Protein AF-A0A7S1W202-F1 (afdb_monomer_lite)

Foldseek 3Di:
DDDDDDDDDDDPDPDQDPPRPDPPDDDAQDDDPVLQVVLVVCCVVDDPDDQDPQDPDPVCPSVHHDCVNCVVDNPSVDPPDDRDDDADPDDFAFPDKAADPVRQWIWTAGPVRDIDIGGD

pLDDT: mean 80.06, std 17.48, range [34.72, 97.12]

Sequence (120 aa):
WGMSHELVLYGKGKGKAIDDPQQKKFARRTIDYGSNVVRWMQDCLGRRVPPQRLQPHYSYTKELMPPFATPQSPYDSICCRFVNASTNKNRAPVNVVHWFPNGRRLISGTQTGEITIWNA

Organism: Alexandrium catenella (NCBI:txid2925)

Structure (mmCIF, N/CA/C/O backbone):
data_AF-A0A7S1W202-F1
#
_entry.id   AF-A0A7S1W202-F1
#
loop_
_atom_site.group_PDB
_atom_site.id
_atom_site.type_symbol
_atom_site.label_atom_id
_atom_site.label_alt_id
_atom_site.label_comp_id
_atom_site.label_asym_id
_atom_site.label_entity_id
_atom_site.label_seq_id
_atom_site.pdbx_PDB_ins_code
_atom_site.Cartn_x
_atom_site.Cartn_y
_atom_site.Cartn_z
_atom_site.occupancy
_atom_site.B_iso_or_equiv
_atom_site.auth_seq_id
_atom_site.auth_comp_id
_atom_site.auth_asym_id
_atom_site.auth_atom_id
_atom_site.pdbx_PDB_model_num
ATOM 1 N N . TRP A 1 1 ? -45.961 54.727 -16.459 1.00 40.12 1 TRP A N 1
ATOM 2 C CA . TRP A 1 1 ? -45.854 53.692 -17.502 1.00 40.12 1 TRP A CA 1
ATOM 3 C C . TRP A 1 1 ? -44.419 53.209 -17.543 1.00 40.12 1 TRP A C 1
ATOM 5 O O . TRP A 1 1 ? -43.544 53.984 -17.891 1.00 40.12 1 TRP A O 1
ATOM 15 N N . GLY A 1 2 ? -44.182 51.982 -17.090 1.00 41.38 2 GLY A N 1
ATOM 16 C CA . GLY A 1 2 ? -42.852 51.381 -16.997 1.00 41.38 2 GLY A CA 1
ATOM 17 C C . GLY A 1 2 ? -42.929 50.104 -16.170 1.00 41.38 2 GLY A C 1
ATOM 18 O O . GLY A 1 2 ? -42.512 50.092 -15.020 1.00 41.38 2 GLY A O 1
ATOM 19 N N . MET A 1 3 ? -43.580 49.076 -16.722 1.00 34.72 3 MET A N 1
ATOM 20 C CA . MET A 1 3 ? -43.654 47.744 -16.121 1.00 34.72 3 MET A CA 1
ATOM 21 C C . MET A 1 3 ? -42.250 47.130 -16.105 1.00 34.72 3 MET A C 1
ATOM 23 O O . MET A 1 3 ? -41.681 46.852 -17.158 1.00 34.72 3 MET A O 1
ATOM 27 N N . SER A 1 4 ? -41.688 46.919 -14.917 1.00 39.44 4 SER A N 1
ATOM 28 C CA . SER A 1 4 ? -40.535 46.042 -14.732 1.00 39.44 4 SER A CA 1
ATOM 29 C C . SER A 1 4 ? -41.012 44.595 -14.852 1.00 39.44 4 SER A C 1
ATOM 31 O O . SER A 1 4 ? -41.768 44.118 -14.008 1.00 39.44 4 SER A O 1
ATOM 33 N N . HIS A 1 5 ? -40.600 43.905 -15.913 1.00 37.41 5 HIS A N 1
ATOM 34 C CA . HIS A 1 5 ? -40.834 42.473 -16.054 1.00 37.41 5 HIS A CA 1
ATOM 35 C C . HIS A 1 5 ? -39.871 41.709 -15.137 1.00 37.41 5 HIS A C 1
ATOM 37 O O . HIS A 1 5 ? -38.673 41.641 -15.403 1.00 37.41 5 HIS A O 1
ATOM 43 N N . GLU A 1 6 ? -40.397 41.132 -14.058 1.00 37.84 6 GLU A N 1
ATOM 44 C CA . GLU A 1 6 ? -39.701 40.131 -13.253 1.00 37.84 6 GLU A CA 1
ATOM 45 C C . GLU A 1 6 ? -39.931 38.748 -13.883 1.00 37.84 6 GLU A C 1
ATOM 47 O O . GLU A 1 6 ? -41.060 38.264 -13.973 1.00 37.84 6 GLU A O 1
ATOM 52 N N . LEU A 1 7 ? -38.858 38.114 -14.363 1.00 40.47 7 LEU A N 1
ATOM 53 C CA . LEU A 1 7 ? -38.879 36.723 -14.816 1.00 40.47 7 LEU A CA 1
ATOM 54 C C . LEU A 1 7 ? -38.656 35.806 -13.609 1.00 40.47 7 LEU A C 1
ATOM 56 O O . LEU A 1 7 ? -37.524 35.534 -13.215 1.00 40.47 7 LEU A O 1
ATOM 60 N N . VAL A 1 8 ? -39.750 35.309 -13.034 1.00 43.88 8 VAL A N 1
ATOM 61 C CA . VAL A 1 8 ? -39.718 34.255 -12.013 1.00 43.88 8 VAL A CA 1
ATOM 62 C C . VAL A 1 8 ? -39.584 32.900 -12.712 1.00 43.88 8 VAL A C 1
ATOM 64 O O . VAL A 1 8 ? -40.547 32.383 -13.280 1.00 43.88 8 VAL A O 1
ATOM 67 N N . LEU A 1 9 ? -38.391 32.300 -12.673 1.00 43.03 9 LEU A N 1
ATOM 68 C CA . LEU A 1 9 ? -38.201 30.914 -13.104 1.00 43.03 9 LEU A CA 1
ATOM 69 C C . LEU A 1 9 ? -38.650 29.956 -11.992 1.00 43.03 9 LEU A C 1
ATOM 71 O O . LEU A 1 9 ? -38.022 29.829 -10.942 1.00 43.03 9 LEU A O 1
ATOM 75 N N . TYR A 1 10 ? -39.761 29.267 -12.250 1.00 34.75 10 TYR A N 1
ATOM 76 C CA . TYR A 1 10 ? -40.292 28.189 -11.424 1.00 34.75 10 TYR A CA 1
ATOM 77 C C . TYR A 1 10 ? -39.400 26.944 -11.560 1.00 34.75 10 TYR A C 1
ATOM 79 O O . TYR A 1 10 ? -39.323 26.334 -12.624 1.00 34.75 10 TYR A O 1
ATOM 87 N N . GLY A 1 11 ? -38.734 26.541 -10.477 1.00 42.59 11 GLY A N 1
ATOM 88 C CA . GLY A 1 11 ? -37.902 25.339 -10.465 1.00 42.59 11 GLY A CA 1
ATOM 89 C C . GLY A 1 11 ? -37.467 24.967 -9.057 1.00 42.59 11 GLY A C 1
ATOM 90 O O . GLY A 1 11 ? -36.416 25.384 -8.585 1.00 42.59 11 GLY A O 1
ATOM 91 N N . LYS A 1 12 ? -38.279 24.162 -8.368 1.00 42.91 12 LYS A N 1
ATOM 92 C CA . LYS A 1 12 ? -37.988 23.606 -7.039 1.00 42.91 12 LYS A CA 1
ATOM 93 C C . LYS A 1 12 ? -36.956 22.475 -7.159 1.00 42.91 12 LYS A C 1
ATOM 95 O O . LYS A 1 12 ? -37.254 21.306 -6.952 1.00 42.91 12 LYS A O 1
ATOM 100 N N . GLY A 1 13 ? -35.734 22.834 -7.523 1.00 48.06 13 GLY A N 1
ATOM 101 C CA . GLY A 1 13 ? -34.539 22.005 -7.456 1.00 48.06 13 GLY A CA 1
ATOM 102 C C . GLY A 1 13 ? -33.414 22.875 -6.918 1.00 48.06 13 GLY A C 1
ATOM 103 O O . GLY A 1 13 ? -33.362 24.062 -7.223 1.00 48.06 13 GLY A O 1
ATOM 104 N N . LYS A 1 14 ? -32.523 22.323 -6.091 1.00 49.78 14 LYS A N 1
ATOM 105 C CA . LYS A 1 14 ? -31.303 23.029 -5.673 1.00 49.78 14 LYS A CA 1
ATOM 106 C C . LYS A 1 14 ? -30.370 23.166 -6.886 1.00 49.78 14 LYS A C 1
ATOM 108 O O . LYS A 1 14 ? -29.406 22.417 -7.011 1.00 49.78 14 LYS A O 1
ATOM 113 N N . GLY A 1 15 ? -30.707 24.054 -7.817 1.00 49.97 15 GLY A N 1
ATOM 114 C CA . GLY A 1 15 ? -29.841 24.459 -8.911 1.00 49.97 15 GLY A CA 1
ATOM 115 C C . GLY A 1 15 ? -28.714 25.288 -8.320 1.00 49.97 15 GLY A C 1
ATOM 116 O O . GLY A 1 15 ? -28.970 26.299 -7.671 1.00 49.97 15 GLY A O 1
ATOM 117 N N . LYS A 1 16 ? -27.474 24.830 -8.480 1.00 59.28 16 LYS A N 1
ATOM 118 C CA . LYS A 1 16 ? -26.317 25.662 -8.150 1.00 59.28 16 LYS A CA 1
ATOM 119 C C . LYS A 1 16 ? -26.322 26.862 -9.094 1.00 59.28 16 LYS A C 1
ATOM 121 O O . LYS A 1 16 ? -26.478 26.669 -10.300 1.00 59.28 16 LYS A O 1
ATOM 126 N N . ALA A 1 17 ? -26.192 28.070 -8.551 1.00 67.12 17 ALA A N 1
ATOM 127 C CA . ALA A 1 17 ? -26.006 29.269 -9.361 1.00 67.12 17 ALA A CA 1
ATOM 128 C C . ALA A 1 17 ? -24.714 29.139 -10.186 1.00 67.12 17 ALA A C 1
ATOM 130 O O . ALA A 1 17 ? -23.782 28.441 -9.787 1.00 67.12 17 ALA A O 1
ATOM 131 N N . ILE A 1 18 ? -24.650 29.809 -11.336 1.00 61.19 18 ILE A N 1
ATOM 132 C CA . ILE A 1 18 ? -23.452 29.816 -12.196 1.00 61.19 18 ILE A CA 1
ATOM 133 C C . ILE A 1 18 ? -22.246 30.400 -11.431 1.00 61.19 18 ILE A C 1
ATOM 135 O O . ILE A 1 18 ? -21.114 29.967 -11.636 1.00 61.19 18 ILE A O 1
ATOM 139 N N . ASP A 1 19 ? -22.524 31.292 -10.479 1.00 71.00 19 ASP A N 1
ATOM 140 C CA . ASP A 1 19 ? -21.542 31.995 -9.649 1.00 71.00 19 ASP A CA 1
ATOM 141 C C . ASP A 1 19 ? -21.258 31.288 -8.311 1.00 71.00 19 ASP A C 1
ATOM 143 O O . ASP A 1 19 ? -20.528 31.806 -7.465 1.00 71.00 19 ASP A O 1
ATOM 147 N N . ASP A 1 20 ? -21.849 30.109 -8.087 1.00 72.31 20 ASP A N 1
ATOM 148 C CA . ASP A 1 20 ? -21.652 29.348 -6.857 1.00 72.31 20 ASP A CA 1
ATOM 149 C C . ASP A 1 20 ? -20.185 28.870 -6.806 1.00 72.31 20 ASP A C 1
ATOM 151 O O . ASP A 1 20 ? -19.734 28.197 -7.744 1.00 72.31 20 ASP A O 1
ATOM 155 N N . PRO A 1 21 ? -19.401 29.202 -5.758 1.00 67.00 21 PRO A N 1
ATOM 156 C CA . PRO A 1 21 ? -17.981 28.885 -5.717 1.00 67.00 21 PRO A CA 1
ATOM 157 C C . PRO A 1 21 ? -17.758 27.391 -5.946 1.00 67.00 21 PRO A C 1
ATOM 159 O O . PRO A 1 21 ? -18.158 26.549 -5.134 1.00 67.00 21 PRO A O 1
ATOM 162 N N . GLN A 1 22 ? -17.105 27.036 -7.057 1.00 68.12 22 GLN A N 1
ATOM 163 C CA . GLN A 1 22 ? -16.738 25.649 -7.307 1.00 68.12 22 GLN A CA 1
ATOM 164 C C . GLN A 1 22 ? -15.840 25.179 -6.167 1.00 68.12 22 GLN A C 1
ATOM 166 O O . GLN A 1 22 ? -14.706 25.631 -6.007 1.00 68.12 22 GLN A O 1
ATOM 171 N N . GLN A 1 23 ? -16.364 24.255 -5.363 1.00 70.62 23 GLN A N 1
ATOM 172 C CA . GLN A 1 23 ? -15.628 23.664 -4.261 1.00 70.62 23 GLN A CA 1
ATOM 173 C C . GLN A 1 23 ? -14.336 23.053 -4.811 1.00 70.62 23 GLN A C 1
ATOM 175 O O . GLN A 1 23 ? -14.363 22.074 -5.564 1.00 70.62 23 GLN A O 1
ATOM 180 N N . LYS A 1 24 ? -13.202 23.673 -4.472 1.00 71.50 24 LYS A N 1
ATOM 181 C CA . LYS A 1 24 ? -11.888 23.283 -4.977 1.00 71.50 24 LYS A CA 1
ATOM 182 C C . LYS A 1 24 ? -11.631 21.836 -4.568 1.00 71.50 24 LYS A C 1
ATOM 184 O O . LYS A 1 24 ? -11.496 21.524 -3.385 1.00 71.50 24 LYS A O 1
ATOM 189 N N . LYS A 1 25 ? -11.604 20.932 -5.546 1.00 65.94 25 LYS A N 1
ATOM 190 C CA . LYS A 1 25 ? -11.283 19.524 -5.304 1.00 65.94 25 LYS A CA 1
ATOM 191 C C . LYS A 1 25 ? -9.805 19.451 -4.929 1.00 65.94 25 LYS A C 1
ATOM 193 O O . LYS A 1 25 ? -8.940 19.678 -5.770 1.00 65.94 25 LYS A O 1
ATOM 198 N N . PHE A 1 26 ? -9.515 19.170 -3.663 1.00 76.31 26 PHE A N 1
ATOM 199 C CA . PHE A 1 26 ? -8.145 18.934 -3.222 1.00 76.31 26 PHE A CA 1
ATOM 200 C C . PHE A 1 26 ? -7.632 17.628 -3.832 1.00 76.31 26 PHE A C 1
ATOM 202 O O . PHE A 1 26 ? -8.264 16.577 -3.687 1.00 76.31 26 PHE A O 1
ATOM 209 N N . ALA A 1 27 ? -6.489 17.699 -4.515 1.00 77.69 27 ALA A N 1
ATOM 210 C CA . ALA A 1 27 ? -5.791 16.512 -4.985 1.00 77.69 27 ALA A CA 1
ATOM 211 C C . ALA A 1 27 ? -5.367 15.676 -3.770 1.00 77.69 27 ALA A C 1
ATOM 213 O O . ALA A 1 27 ? -4.732 16.181 -2.842 1.00 77.69 27 ALA A O 1
ATOM 214 N N . ARG A 1 28 ? -5.754 14.400 -3.759 1.00 81.31 28 ARG A N 1
ATOM 215 C CA . ARG A 1 28 ? -5.319 13.459 -2.726 1.00 81.31 28 ARG A CA 1
ATOM 216 C C . ARG A 1 28 ? -3.913 12.985 -3.064 1.00 81.31 28 ARG A C 1
ATOM 218 O O . ARG A 1 28 ? -3.584 12.802 -4.232 1.00 81.31 28 ARG A O 1
ATOM 225 N N . ARG A 1 29 ? -3.089 12.783 -2.036 1.00 83.81 29 ARG A N 1
ATOM 226 C CA . ARG A 1 29 ? -1.826 12.065 -2.202 1.00 83.81 29 ARG A CA 1
ATOM 227 C C . ARG A 1 29 ? -2.161 10.627 -2.601 1.00 83.81 29 ARG A C 1
ATOM 229 O O . ARG A 1 29 ? -2.900 9.967 -1.877 1.00 83.81 29 ARG A O 1
ATOM 236 N N . THR A 1 30 ? -1.599 10.174 -3.713 1.00 85.12 30 THR A N 1
ATOM 237 C CA . THR A 1 30 ? -1.801 8.826 -4.254 1.00 85.12 30 THR A CA 1
ATOM 238 C C . THR A 1 30 ? -0.442 8.176 -4.465 1.00 85.12 30 THR A C 1
ATOM 240 O O . THR A 1 30 ? 0.506 8.854 -4.864 1.00 85.12 30 THR A O 1
ATOM 243 N N . ILE A 1 31 ? -0.348 6.878 -4.192 1.00 88.50 31 ILE A N 1
ATOM 244 C CA . ILE A 1 31 ? 0.791 6.055 -4.598 1.00 88.50 31 ILE A CA 1
ATOM 245 C C . ILE A 1 31 ? 0.334 5.217 -5.782 1.00 88.50 31 ILE A C 1
ATOM 247 O O . ILE A 1 31 ? -0.617 4.452 -5.661 1.00 88.50 31 ILE A O 1
ATOM 251 N N . ASP A 1 32 ? 1.018 5.356 -6.913 1.00 87.44 32 ASP A N 1
ATOM 252 C CA . ASP A 1 32 ? 0.807 4.498 -8.072 1.00 87.44 32 ASP A CA 1
ATOM 253 C C . ASP A 1 32 ? 1.930 3.465 -8.167 1.00 87.44 32 ASP A C 1
ATOM 255 O O . ASP A 1 32 ? 3.094 3.817 -8.351 1.00 87.44 32 ASP A O 1
ATOM 259 N N . TYR A 1 33 ? 1.577 2.185 -8.069 1.00 88.62 33 TYR A N 1
ATOM 260 C CA . TYR A 1 33 ? 2.519 1.091 -8.303 1.00 88.62 33 TYR A CA 1
ATOM 261 C C . TYR A 1 33 ? 2.688 0.778 -9.798 1.00 88.62 33 TYR A C 1
ATOM 263 O O . TYR A 1 33 ? 3.667 0.134 -10.176 1.00 88.62 33 TYR A O 1
ATOM 271 N N . GLY A 1 34 ? 1.746 1.210 -10.649 1.00 92.06 34 GLY A N 1
ATOM 272 C CA . GLY A 1 34 ? 1.739 0.925 -12.082 1.00 92.06 34 GLY A CA 1
ATOM 273 C C . GLY A 1 34 ? 2.976 1.477 -12.778 1.00 92.06 34 GLY A C 1
ATOM 274 O O . GLY A 1 34 ? 3.613 0.758 -13.544 1.00 92.06 34 GLY A O 1
ATOM 275 N N . SER A 1 35 ? 3.374 2.704 -12.445 1.00 90.31 35 SER A N 1
ATOM 276 C CA . SER A 1 35 ? 4.607 3.334 -12.933 1.00 90.31 35 SER A CA 1
ATOM 277 C C . SER A 1 35 ? 5.862 2.472 -12.728 1.00 90.31 35 SER A C 1
ATOM 279 O O . SER A 1 35 ? 6.613 2.260 -13.681 1.00 90.31 35 SER A O 1
ATOM 281 N N . ASN A 1 36 ? 6.049 1.893 -11.538 1.00 89.94 36 ASN A N 1
ATOM 282 C CA . ASN A 1 36 ? 7.187 1.015 -11.236 1.00 89.94 36 ASN A CA 1
ATOM 283 C C . ASN A 1 36 ? 7.123 -0.294 -12.040 1.00 89.94 36 ASN A C 1
ATOM 285 O O . ASN A 1 36 ? 8.132 -0.764 -12.565 1.00 89.94 36 ASN A O 1
ATOM 289 N N . VAL A 1 37 ? 5.932 -0.887 -12.182 1.00 91.69 37 VAL A N 1
ATOM 290 C CA . VAL A 1 37 ? 5.746 -2.116 -12.975 1.00 91.69 37 VAL A CA 1
ATOM 291 C C . VAL A 1 37 ? 6.024 -1.862 -14.458 1.00 91.69 37 VAL A C 1
ATOM 293 O O . VAL A 1 37 ? 6.715 -2.656 -15.092 1.00 91.69 37 VAL A O 1
ATOM 296 N N . VAL A 1 38 ? 5.550 -0.742 -15.008 1.00 92.19 38 VAL A N 1
ATOM 297 C CA . VAL A 1 38 ? 5.844 -0.331 -16.390 1.00 92.19 38 VAL A CA 1
ATOM 298 C C . VAL A 1 38 ? 7.341 -0.094 -16.571 1.00 92.19 38 VAL A C 1
ATOM 300 O O . VAL A 1 38 ? 7.915 -0.561 -17.555 1.00 92.19 38 VAL A O 1
ATOM 303 N N . ARG A 1 39 ? 7.997 0.568 -15.609 1.00 89.06 39 ARG A N 1
ATOM 304 C CA . ARG A 1 39 ? 9.449 0.768 -15.631 1.00 89.06 39 ARG A CA 1
ATOM 305 C C . ARG A 1 39 ? 10.202 -0.561 -15.666 1.00 89.06 39 ARG A C 1
ATOM 307 O O . ARG A 1 39 ? 11.156 -0.678 -16.438 1.00 89.06 39 ARG A O 1
ATOM 314 N N . TRP A 1 40 ? 9.759 -1.550 -14.889 1.00 88.19 40 TRP A N 1
ATOM 315 C CA . TRP A 1 40 ? 10.306 -2.908 -14.912 1.00 88.19 40 TRP A CA 1
ATOM 316 C C . TRP A 1 40 ? 10.081 -3.608 -16.251 1.00 88.19 40 TRP A C 1
ATOM 318 O O . TRP A 1 40 ? 11.032 -4.143 -16.813 1.00 88.19 40 TRP A O 1
ATOM 328 N N . MET A 1 41 ? 8.874 -3.535 -16.818 1.00 90.19 41 MET A N 1
ATOM 329 C CA . MET A 1 41 ? 8.584 -4.107 -18.138 1.00 90.19 41 MET A CA 1
ATOM 330 C C . MET A 1 41 ? 9.477 -3.508 -19.231 1.00 90.19 41 MET A C 1
ATOM 332 O O . MET A 1 41 ? 10.012 -4.242 -20.057 1.00 90.19 41 MET A O 1
ATOM 336 N N . GLN A 1 42 ? 9.693 -2.189 -19.217 1.00 88.38 42 GLN A N 1
ATOM 337 C CA . GLN A 1 42 ? 10.622 -1.521 -20.136 1.00 88.38 42 GLN A CA 1
ATOM 338 C C . GLN A 1 42 ? 12.060 -2.031 -19.971 1.00 88.38 42 GLN A C 1
ATOM 340 O O . GLN A 1 42 ? 12.776 -2.190 -20.958 1.00 88.38 42 GLN A O 1
ATOM 345 N N . ASP A 1 43 ? 12.479 -2.311 -18.735 1.00 84.06 43 ASP A N 1
ATOM 346 C CA . ASP A 1 43 ? 13.798 -2.871 -18.438 1.00 84.06 43 ASP A CA 1
ATOM 347 C C . ASP A 1 43 ? 13.932 -4.303 -18.969 1.00 84.06 43 ASP A C 1
ATOM 349 O O . ASP A 1 43 ? 14.910 -4.612 -19.644 1.00 84.06 43 ASP A O 1
ATOM 353 N N . CYS A 1 44 ? 12.918 -5.148 -18.758 1.00 81.88 44 CYS A N 1
ATOM 354 C CA . CYS A 1 44 ? 12.879 -6.516 -19.278 1.00 81.88 44 CYS A CA 1
ATOM 355 C C . CYS A 1 44 ? 12.934 -6.579 -20.808 1.00 81.88 44 CYS A C 1
ATOM 357 O O . CYS A 1 44 ? 13.493 -7.525 -21.358 1.00 81.88 44 CYS A O 1
ATOM 359 N N . LEU A 1 45 ? 12.361 -5.588 -21.495 1.00 80.88 45 LEU A N 1
ATOM 360 C CA . LEU A 1 45 ? 12.364 -5.515 -22.957 1.00 80.88 45 LEU A CA 1
ATOM 361 C C . LEU A 1 45 ? 13.664 -4.926 -23.526 1.00 80.88 45 LEU A C 1
ATOM 363 O O . LEU A 1 45 ? 14.017 -5.228 -24.664 1.00 80.88 45 LEU A O 1
ATOM 367 N N . GLY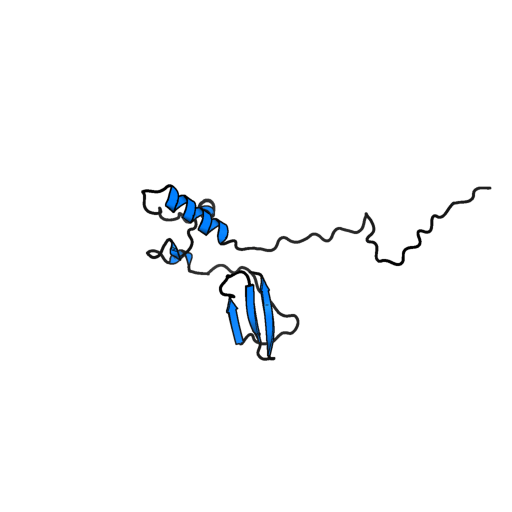 A 1 46 ? 14.361 -4.073 -22.767 1.00 69.44 46 GLY A N 1
ATOM 368 C CA . GLY A 1 46 ? 15.442 -3.233 -23.293 1.00 69.44 46 GLY A CA 1
ATOM 369 C C . GLY A 1 46 ? 16.837 -3.452 -22.702 1.00 69.44 46 GLY A C 1
ATOM 370 O O . GLY A 1 46 ? 17.817 -3.059 -23.336 1.00 69.44 46 GLY A O 1
ATOM 371 N N . ARG A 1 47 ? 16.985 -4.046 -21.509 1.00 63.72 47 ARG A N 1
ATOM 372 C CA . ARG A 1 47 ? 18.286 -4.139 -20.823 1.00 63.72 47 ARG A CA 1
ATOM 373 C C . ARG A 1 47 ? 18.902 -5.538 -20.875 1.00 63.72 47 ARG A C 1
ATOM 375 O O . ARG A 1 47 ? 18.323 -6.517 -20.427 1.00 63.72 47 ARG A O 1
ATOM 382 N N . ARG A 1 48 ? 20.161 -5.591 -21.332 1.00 57.53 48 ARG A N 1
ATOM 383 C CA . ARG A 1 48 ? 21.118 -6.701 -21.116 1.00 57.53 48 ARG A CA 1
ATOM 384 C C . ARG A 1 48 ? 22.032 -6.474 -19.898 1.00 57.53 48 ARG A C 1
ATOM 386 O O . ARG A 1 48 ? 22.966 -7.238 -19.685 1.00 57.53 48 ARG A O 1
ATOM 393 N N . VAL A 1 49 ? 21.811 -5.396 -19.139 1.00 58.25 49 VAL A N 1
ATOM 394 C CA . VAL A 1 49 ? 22.714 -4.912 -18.079 1.00 58.25 49 VAL A CA 1
ATOM 395 C C . VAL A 1 49 ? 21.955 -4.896 -16.749 1.00 58.25 49 VAL A C 1
ATOM 397 O O . VAL A 1 49 ? 20.807 -4.446 -16.747 1.00 58.25 49 VAL A O 1
ATOM 400 N N . PRO A 1 50 ? 22.546 -5.373 -15.636 1.00 58.53 50 PRO A N 1
ATOM 401 C CA . PRO A 1 50 ? 21.878 -5.406 -14.337 1.00 58.53 50 PRO A CA 1
ATOM 402 C C . PRO A 1 50 ? 21.409 -4.012 -13.887 1.00 58.53 50 PRO A C 1
ATOM 404 O O . PRO A 1 50 ? 22.024 -3.006 -14.261 1.00 58.53 50 PRO A O 1
ATOM 407 N N . PRO A 1 51 ? 20.336 -3.935 -13.077 1.00 63.28 51 PRO A N 1
ATOM 408 C CA . PRO A 1 51 ? 19.823 -2.668 -12.579 1.00 63.28 51 PRO A CA 1
ATOM 409 C C . PRO A 1 51 ? 20.924 -1.923 -11.816 1.00 63.28 51 PRO A C 1
ATOM 411 O O . PRO A 1 51 ? 21.522 -2.446 -10.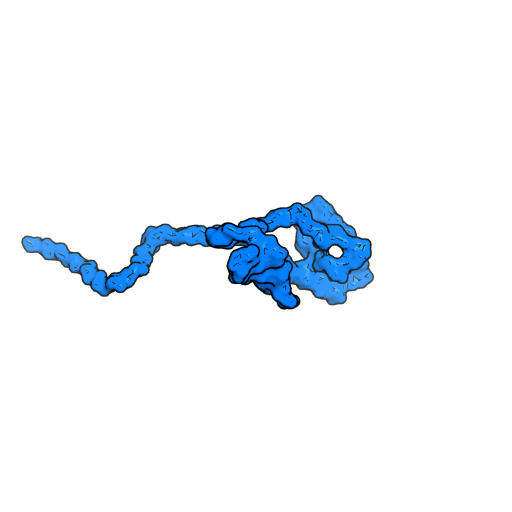875 1.00 63.28 51 PRO A O 1
ATOM 414 N N . GLN A 1 52 ? 21.218 -0.698 -12.253 1.00 68.00 52 GLN A N 1
ATOM 415 C CA . GLN A 1 52 ? 22.144 0.185 -11.550 1.00 68.00 52 GLN A CA 1
ATOM 416 C C . GLN A 1 52 ? 21.586 0.507 -10.161 1.00 68.00 52 GLN A C 1
ATOM 418 O O . GLN A 1 52 ? 20.373 0.637 -9.988 1.00 68.00 52 GLN A O 1
ATOM 423 N N . ARG A 1 53 ? 22.471 0.651 -9.167 1.00 75.56 53 ARG A N 1
ATOM 424 C CA . ARG A 1 53 ? 22.066 1.123 -7.838 1.00 75.56 53 ARG A CA 1
ATOM 425 C C . ARG A 1 53 ? 21.370 2.474 -7.976 1.00 75.56 53 ARG A C 1
ATOM 427 O O . ARG A 1 53 ? 21.936 3.403 -8.553 1.00 75.56 53 ARG A O 1
ATOM 434 N N . LEU A 1 54 ? 20.166 2.566 -7.419 1.00 83.38 54 LEU A N 1
ATOM 435 C CA . LEU A 1 54 ? 19.409 3.807 -7.351 1.00 83.38 54 LEU A CA 1
ATOM 436 C C . LEU A 1 54 ? 20.194 4.851 -6.557 1.00 83.38 54 LEU A C 1
ATOM 438 O O . LEU A 1 54 ? 20.670 4.583 -5.453 1.00 83.38 54 LEU A O 1
ATOM 442 N N . GLN A 1 55 ? 20.328 6.044 -7.128 1.00 87.19 55 GLN A N 1
ATOM 443 C CA . GLN A 1 55 ? 20.952 7.166 -6.440 1.00 87.19 55 GLN A CA 1
ATOM 444 C C . GLN A 1 55 ? 19.946 7.799 -5.467 1.00 87.19 55 GLN A C 1
ATOM 446 O O . GLN A 1 55 ? 18.763 7.904 -5.806 1.00 87.19 55 GLN A O 1
ATOM 451 N N . PRO A 1 56 ? 20.380 8.271 -4.283 1.00 88.38 56 PRO A N 1
ATOM 452 C CA . PRO A 1 56 ? 19.504 8.870 -3.277 1.00 88.38 56 PRO A CA 1
ATOM 453 C C . PRO A 1 56 ? 19.117 10.310 -3.659 1.00 88.38 56 PRO A C 1
ATOM 455 O O . PRO A 1 56 ? 19.450 11.274 -2.973 1.00 88.38 56 PRO A O 1
ATOM 458 N N . HIS A 1 57 ? 18.431 10.475 -4.789 1.00 91.50 57 HIS A N 1
ATOM 459 C CA . HIS A 1 57 ? 18.004 11.768 -5.312 1.00 91.50 57 HIS A CA 1
ATOM 460 C C . HIS A 1 57 ? 16.622 11.663 -5.966 1.00 91.50 57 HIS A C 1
ATOM 462 O O . HIS A 1 57 ? 16.319 10.691 -6.656 1.00 91.50 57 HIS A O 1
ATOM 468 N N . TYR A 1 58 ? 15.779 12.687 -5.793 1.00 89.25 58 TYR A N 1
ATOM 469 C CA . TYR A 1 58 ? 14.370 12.651 -6.212 1.00 89.25 58 TYR A CA 1
ATOM 470 C C . TYR A 1 58 ? 14.181 12.362 -7.7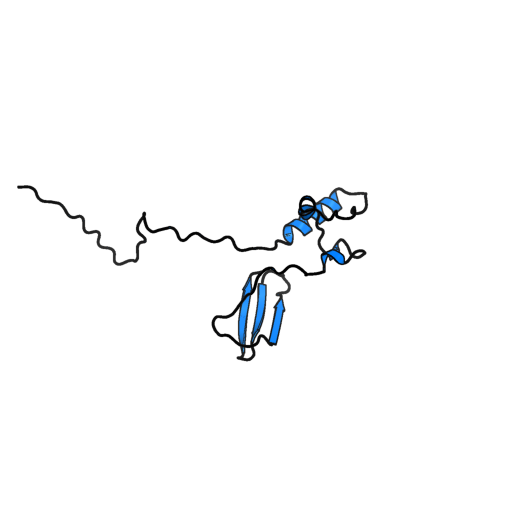11 1.00 89.25 58 TYR A C 1
ATOM 472 O O . TYR A 1 58 ? 13.211 11.707 -8.092 1.00 89.25 58 TYR A O 1
ATOM 480 N N . SER A 1 59 ? 15.117 12.792 -8.563 1.00 91.25 59 SER A N 1
ATOM 481 C CA . SER A 1 59 ? 15.086 12.528 -10.010 1.00 91.25 59 SER A CA 1
ATOM 482 C C . SER A 1 59 ? 15.088 11.039 -10.366 1.00 91.25 59 SER A C 1
ATOM 484 O O . SER A 1 59 ? 14.628 10.682 -11.450 1.00 91.25 59 SER A O 1
ATOM 486 N N . TYR A 1 60 ? 15.568 10.181 -9.461 1.00 88.31 60 TYR A N 1
ATOM 487 C CA . TYR A 1 60 ? 15.626 8.730 -9.635 1.00 88.31 60 TYR A CA 1
ATOM 488 C C . TYR A 1 60 ? 14.357 8.021 -9.139 1.00 88.31 60 TYR A C 1
ATOM 490 O O . TYR A 1 60 ? 14.246 6.810 -9.278 1.00 88.31 60 TYR A O 1
ATOM 498 N N . THR A 1 61 ? 13.345 8.750 -8.647 1.00 88.38 61 THR A N 1
ATOM 499 C CA . THR A 1 61 ? 12.050 8.157 -8.243 1.00 88.38 61 THR A CA 1
ATOM 500 C C . THR A 1 61 ? 11.379 7.412 -9.404 1.00 88.38 61 THR A C 1
ATOM 502 O O . THR A 1 61 ? 10.756 6.379 -9.201 1.00 88.38 61 THR A O 1
ATOM 505 N N . LYS A 1 62 ? 11.553 7.893 -10.643 1.00 87.56 62 LYS A N 1
ATOM 506 C CA . LYS A 1 62 ? 11.044 7.239 -11.866 1.00 87.56 62 LYS A CA 1
ATOM 507 C C . LYS A 1 62 ? 11.750 5.920 -12.210 1.00 87.56 62 LYS A C 1
ATOM 509 O O . LYS A 1 62 ? 11.318 5.207 -13.109 1.00 87.56 62 LYS A O 1
ATOM 514 N N . GLU A 1 63 ? 12.884 5.652 -11.570 1.00 86.94 63 GLU A N 1
ATOM 515 C CA . GLU A 1 63 ? 13.689 4.448 -11.772 1.00 86.94 63 GLU A CA 1
ATOM 516 C C . GLU A 1 63 ? 13.432 3.406 -10.683 1.00 86.94 63 GLU A C 1
ATOM 518 O O . GLU A 1 63 ? 14.022 2.329 -10.741 1.00 86.94 63 GLU A O 1
ATOM 523 N N . LEU A 1 64 ? 12.546 3.706 -9.722 1.00 86.69 64 LEU A N 1
ATOM 524 C CA . LEU A 1 64 ? 12.115 2.748 -8.716 1.00 86.69 64 LEU A CA 1
ATOM 525 C C . LEU A 1 64 ? 11.538 1.506 -9.389 1.00 86.69 64 LEU A C 1
ATOM 527 O O . LEU A 1 64 ? 10.701 1.568 -10.293 1.00 86.69 64 LEU A O 1
ATOM 531 N N . MET A 1 65 ? 12.004 0.365 -8.908 1.00 87.12 65 MET A N 1
ATOM 532 C CA . MET A 1 65 ? 11.568 -0.940 -9.363 1.00 87.12 65 MET A CA 1
ATOM 533 C C . MET A 1 65 ? 10.597 -1.514 -8.331 1.00 87.12 65 MET A C 1
ATOM 535 O O . MET A 1 65 ? 10.688 -1.195 -7.143 1.00 87.12 65 MET A O 1
ATOM 539 N N . PRO A 1 66 ? 9.630 -2.346 -8.745 1.00 89.00 66 PRO A N 1
ATOM 540 C CA . PRO A 1 66 ? 8.785 -3.030 -7.785 1.00 89.00 66 PRO A CA 1
ATOM 541 C C . PRO A 1 66 ? 9.636 -4.030 -6.977 1.00 89.00 66 PRO A C 1
ATOM 543 O O . PRO A 1 66 ? 10.560 -4.618 -7.542 1.00 89.00 66 PRO A O 1
ATOM 546 N N . PRO A 1 67 ? 9.312 -4.304 -5.699 1.00 88.00 67 PRO A N 1
ATOM 547 C CA . PRO A 1 67 ? 10.143 -5.151 -4.833 1.00 88.00 67 PRO A CA 1
ATOM 548 C C . PRO A 1 67 ? 10.461 -6.548 -5.391 1.00 88.00 67 PRO A C 1
ATOM 550 O O . PRO A 1 67 ? 11.519 -7.104 -5.116 1.00 88.00 67 PRO A O 1
ATOM 553 N N . PHE A 1 68 ? 9.570 -7.122 -6.208 1.00 87.44 68 PHE A N 1
ATOM 554 C CA . PHE A 1 68 ? 9.798 -8.431 -6.832 1.00 87.44 68 PHE A CA 1
ATOM 555 C C . PHE A 1 68 ? 10.881 -8.411 -7.926 1.00 87.44 68 PHE A C 1
ATOM 557 O O . PHE A 1 68 ? 11.412 -9.460 -8.278 1.00 87.44 68 PHE A O 1
ATOM 564 N N . ALA A 1 69 ? 11.207 -7.239 -8.476 1.00 86.25 69 ALA A N 1
ATOM 565 C CA . ALA A 1 69 ? 12.236 -7.074 -9.498 1.00 86.25 69 ALA A CA 1
ATOM 566 C C . ALA A 1 69 ? 13.646 -6.909 -8.904 1.00 86.25 69 ALA A C 1
ATOM 568 O O . ALA A 1 69 ? 14.633 -7.068 -9.621 1.00 86.25 69 ALA A O 1
ATOM 569 N N . THR A 1 70 ? 13.754 -6.618 -7.604 1.00 82.50 70 THR A N 1
ATOM 570 C CA . THR A 1 70 ? 15.018 -6.396 -6.885 1.00 82.50 70 THR A CA 1
ATOM 571 C C . THR A 1 70 ? 15.183 -7.355 -5.691 1.00 82.50 70 THR A C 1
ATOM 573 O O . THR A 1 70 ? 15.489 -6.919 -4.583 1.00 82.50 70 THR A O 1
ATOM 576 N N . PRO A 1 71 ? 15.068 -8.690 -5.873 1.00 81.44 71 PRO A N 1
ATOM 577 C CA . PRO A 1 71 ? 15.077 -9.645 -4.754 1.00 81.44 71 PRO A CA 1
ATOM 578 C C . PRO A 1 71 ? 16.395 -9.663 -3.961 1.00 81.44 71 PRO A C 1
ATOM 580 O O . PRO A 1 71 ? 16.411 -10.033 -2.793 1.00 81.44 71 PRO A O 1
ATOM 583 N N . GLN A 1 72 ? 17.503 -9.242 -4.578 1.00 81.19 72 GLN A N 1
ATOM 584 C CA . GLN A 1 72 ? 18.814 -9.146 -3.924 1.00 81.19 72 GLN A CA 1
ATOM 585 C C . GLN A 1 72 ? 18.938 -7.928 -2.991 1.00 81.19 72 GLN A C 1
ATOM 587 O O . GLN A 1 72 ? 19.894 -7.828 -2.229 1.00 81.19 72 GLN A O 1
ATOM 592 N N . SER A 1 73 ? 18.009 -6.974 -3.082 1.00 81.06 73 SER A N 1
ATOM 593 C CA . SER A 1 73 ? 18.118 -5.647 -2.485 1.00 81.06 73 SER A CA 1
ATOM 594 C C . SER A 1 73 ? 16.740 -5.186 -1.990 1.00 81.06 73 SER A C 1
ATOM 596 O O . SER A 1 73 ? 16.038 -4.468 -2.701 1.00 81.06 73 SER A O 1
ATOM 598 N N . PRO A 1 74 ? 16.336 -5.555 -0.760 1.00 77.06 74 PRO A N 1
ATOM 599 C CA . PRO A 1 74 ? 14.973 -5.347 -0.272 1.00 77.06 74 PRO A CA 1
ATOM 600 C C . PRO A 1 74 ? 14.671 -3.903 0.163 1.00 77.06 74 PRO A C 1
ATOM 602 O O . PRO A 1 74 ? 13.601 -3.658 0.719 1.00 77.06 74 PRO A O 1
ATOM 605 N N . TYR A 1 75 ? 15.574 -2.940 -0.055 1.00 78.12 75 TYR A N 1
ATOM 606 C CA . TYR A 1 75 ? 15.413 -1.565 0.439 1.00 78.12 75 TYR A CA 1
ATOM 607 C C . TYR A 1 75 ? 14.118 -0.900 -0.063 1.00 78.12 75 TYR A C 1
ATOM 609 O O . TYR A 1 75 ? 13.481 -0.170 0.693 1.00 78.12 75 TYR A O 1
ATOM 617 N N . ASP A 1 76 ? 13.676 -1.229 -1.281 1.00 79.69 76 ASP A N 1
ATOM 618 C CA . ASP A 1 76 ? 12.443 -0.698 -1.885 1.00 79.69 76 ASP A CA 1
ATOM 619 C C . ASP A 1 76 ? 11.156 -1.211 -1.207 1.00 79.69 76 ASP A C 1
ATOM 621 O O . ASP A 1 76 ? 10.084 -0.633 -1.376 1.00 79.69 76 ASP A O 1
ATOM 625 N N . SER A 1 77 ? 11.241 -2.293 -0.423 1.00 86.56 77 SER A N 1
ATOM 626 C CA . SER A 1 77 ? 10.097 -2.871 0.299 1.00 86.56 77 SER A CA 1
ATOM 627 C C . SER A 1 77 ? 9.838 -2.231 1.668 1.00 86.56 77 SER A C 1
ATOM 629 O O . SER A 1 77 ? 8.822 -2.511 2.306 1.00 86.56 77 SER A O 1
ATOM 631 N N . ILE A 1 78 ? 10.740 -1.363 2.135 1.00 89.25 78 ILE A N 1
ATOM 632 C CA . ILE A 1 78 ? 10.655 -0.767 3.467 1.00 89.25 78 ILE A CA 1
ATOM 633 C C . ILE A 1 78 ? 9.749 0.474 3.425 1.00 89.25 78 ILE A C 1
ATOM 635 O O . ILE A 1 78 ? 10.137 1.555 2.977 1.00 89.25 78 ILE A O 1
ATOM 639 N N . CYS A 1 79 ? 8.531 0.344 3.951 1.00 90.06 79 CYS A N 1
ATOM 640 C CA . CYS A 1 79 ? 7.536 1.420 3.973 1.00 90.06 79 CYS A CA 1
ATOM 641 C C . CYS A 1 79 ? 7.759 2.428 5.122 1.00 90.06 79 CYS A C 1
ATOM 643 O O . CYS A 1 79 ? 6.982 2.474 6.073 1.00 90.06 79 CYS A O 1
ATOM 645 N N . CYS A 1 80 ? 8.786 3.280 5.032 1.00 89.88 80 CYS A N 1
ATOM 646 C CA . CYS A 1 80 ? 9.064 4.316 6.049 1.00 89.88 80 CYS A CA 1
ATOM 647 C C . CYS A 1 80 ? 8.278 5.626 5.861 1.00 89.88 80 CYS A C 1
ATOM 649 O O . CYS A 1 80 ? 8.271 6.486 6.745 1.00 89.88 80 CYS A O 1
ATOM 651 N N . ARG A 1 81 ? 7.650 5.838 4.697 1.00 89.44 81 ARG A N 1
ATOM 652 C CA . ARG A 1 81 ? 6.987 7.108 4.374 1.00 89.44 81 ARG A CA 1
ATOM 653 C C . ARG A 1 81 ? 5.495 7.043 4.677 1.00 89.44 81 ARG A C 1
ATOM 655 O O . ARG A 1 81 ? 4.753 6.319 4.025 1.00 89.44 81 ARG A O 1
ATOM 662 N N . PHE A 1 82 ? 5.040 7.879 5.607 1.00 92.12 82 PHE A N 1
ATOM 663 C CA . PHE A 1 82 ? 3.615 8.040 5.888 1.00 92.12 82 PHE A CA 1
ATOM 664 C C . PHE A 1 82 ? 2.866 8.707 4.720 1.00 92.12 82 PHE A C 1
ATOM 666 O O . PHE A 1 82 ? 3.287 9.740 4.182 1.00 92.12 82 PHE A O 1
ATOM 673 N N . VAL A 1 83 ? 1.724 8.126 4.348 1.00 90.19 83 VAL A N 1
ATOM 674 C CA . VAL A 1 83 ? 0.939 8.522 3.169 1.00 90.19 83 VAL A CA 1
ATOM 675 C C . VAL A 1 83 ? -0.344 9.210 3.589 1.00 90.19 83 VAL A C 1
ATOM 677 O O . VAL A 1 83 ? -0.552 10.373 3.246 1.00 90.19 83 VAL A O 1
ATOM 680 N N . ASN A 1 84 ? -1.183 8.483 4.323 1.00 90.19 84 ASN A N 1
ATOM 681 C CA . ASN A 1 84 ? -2.513 8.907 4.711 1.00 90.19 84 ASN A CA 1
ATOM 682 C C . ASN A 1 84 ? -2.946 8.201 6.004 1.00 90.19 84 ASN A C 1
ATOM 684 O O . ASN A 1 84 ? -2.545 7.066 6.257 1.00 90.19 84 ASN A O 1
ATOM 688 N N . ALA A 1 85 ? -3.799 8.866 6.782 1.00 91.12 85 ALA A N 1
ATOM 689 C CA . ALA A 1 85 ? -4.520 8.286 7.905 1.00 91.12 85 ALA A CA 1
ATOM 690 C C . ALA A 1 85 ? -6.011 8.234 7.554 1.00 91.12 85 ALA A C 1
ATOM 692 O O . ALA A 1 85 ? -6.685 9.261 7.467 1.00 91.12 85 ALA A O 1
ATOM 693 N N . SER A 1 86 ? -6.523 7.023 7.362 1.00 90.31 86 SER A N 1
ATOM 694 C CA . SER A 1 86 ? -7.938 6.769 7.101 1.00 90.31 86 SER A CA 1
ATOM 695 C C . SER A 1 86 ? -8.663 6.510 8.420 1.00 90.31 86 SER A C 1
ATOM 697 O O . SER A 1 86 ? -8.214 5.691 9.218 1.00 90.31 86 SER A O 1
ATOM 699 N N . THR A 1 87 ? -9.768 7.215 8.671 1.00 91.88 87 THR A N 1
ATOM 700 C CA . THR A 1 87 ? -10.551 7.066 9.909 1.00 91.88 87 THR A CA 1
ATOM 701 C C . THR A 1 87 ? -12.038 6.958 9.607 1.00 91.88 87 THR A C 1
ATOM 703 O O . THR A 1 87 ? -12.550 7.632 8.711 1.00 91.88 87 THR A O 1
ATOM 706 N N . ASN A 1 88 ? -12.724 6.095 10.354 1.00 90.31 88 ASN A N 1
ATOM 707 C CA . ASN A 1 88 ? -14.169 5.928 10.257 1.00 90.31 88 ASN A CA 1
ATOM 708 C C . ASN A 1 88 ? -14.909 7.060 10.968 1.00 90.31 88 ASN A C 1
ATOM 710 O O . ASN A 1 88 ? -14.389 7.684 11.898 1.00 90.31 88 ASN A O 1
ATOM 714 N N . LYS A 1 89 ? -16.158 7.293 10.544 1.00 88.38 89 LYS A N 1
ATOM 715 C CA . LYS A 1 89 ? -17.054 8.248 11.210 1.00 88.38 89 LYS A CA 1
ATOM 716 C C . LYS A 1 89 ? -17.318 7.821 12.656 1.00 88.38 89 LYS A C 1
ATOM 718 O O . LYS A 1 89 ? -17.227 8.647 13.559 1.00 88.38 89 LYS A O 1
ATOM 723 N N . ASN A 1 90 ? -17.584 6.533 12.859 1.00 89.25 90 ASN A N 1
ATOM 724 C CA . ASN A 1 90 ? -17.663 5.929 14.180 1.00 89.25 90 ASN A CA 1
ATOM 725 C C . ASN A 1 90 ? -16.278 5.408 14.555 1.00 89.25 90 ASN A C 1
ATOM 727 O O . ASN A 1 90 ? -15.706 4.565 13.864 1.00 89.25 90 ASN A O 1
ATOM 731 N N . ARG A 1 91 ? -15.707 5.945 15.633 1.00 90.50 91 ARG A N 1
ATOM 732 C CA . ARG A 1 91 ? -14.370 5.553 16.075 1.00 90.50 91 ARG A CA 1
ATOM 733 C C . ARG A 1 91 ? -14.465 4.310 16.945 1.00 90.50 91 ARG A C 1
ATOM 735 O O . ARG A 1 91 ? -15.069 4.343 18.010 1.00 90.50 91 ARG A O 1
ATOM 742 N N . ALA A 1 92 ? -13.823 3.246 16.490 1.00 94.88 92 ALA A N 1
ATOM 743 C CA . ALA A 1 92 ? -13.617 2.017 17.234 1.00 94.88 92 ALA A CA 1
ATOM 744 C C . ALA A 1 92 ? -12.215 1.472 16.910 1.00 94.88 92 ALA A C 1
ATOM 746 O O . ALA A 1 92 ? -11.698 1.761 15.824 1.00 94.88 92 ALA A O 1
ATOM 747 N N . PRO A 1 93 ? -11.588 0.696 17.811 1.00 96.31 93 PRO A N 1
ATOM 748 C CA . PRO A 1 93 ? -10.332 0.016 17.515 1.00 96.31 93 PRO A CA 1
ATOM 749 C C . PRO A 1 93 ? -10.458 -0.879 16.275 1.00 96.31 93 PRO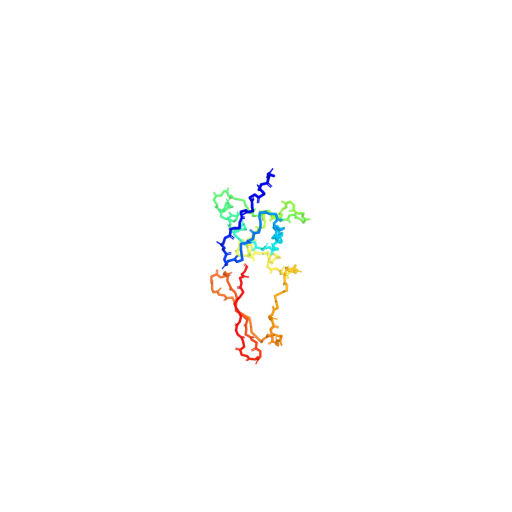 A C 1
ATOM 751 O O . PRO A 1 93 ? -11.448 -1.600 16.117 1.00 96.31 93 PRO A O 1
ATOM 754 N N . VAL A 1 94 ? -9.460 -0.816 15.390 1.00 96.56 94 VAL A N 1
ATOM 755 C CA . VAL A 1 94 ? -9.354 -1.690 14.215 1.00 96.56 94 VAL A CA 1
ATOM 756 C C . VAL A 1 94 ? -8.585 -2.938 14.629 1.00 96.56 94 VAL A C 1
ATOM 758 O O . VAL A 1 94 ? -7.420 -2.843 15.004 1.00 96.56 94 VAL A O 1
ATOM 761 N N . ASN A 1 95 ? -9.235 -4.097 14.547 1.00 96.62 95 ASN A N 1
ATOM 762 C CA . ASN A 1 95 ? -8.649 -5.373 14.964 1.00 96.62 95 ASN A CA 1
ATOM 763 C C . ASN A 1 95 ? -8.007 -6.123 13.794 1.00 96.62 95 ASN A C 1
ATOM 765 O O . ASN A 1 95 ? -7.094 -6.917 13.993 1.00 96.62 95 ASN A O 1
ATOM 769 N N . VAL A 1 96 ? -8.490 -5.889 12.571 1.00 96.38 96 VAL A N 1
ATOM 770 C CA . VAL A 1 96 ? -8.005 -6.575 11.372 1.00 96.38 96 VAL A CA 1
ATOM 771 C C . VAL A 1 96 ? -8.014 -5.644 10.169 1.00 96.38 96 VAL A C 1
ATOM 773 O O . VAL A 1 96 ? -8.924 -4.830 10.001 1.00 96.38 96 VAL A O 1
ATOM 776 N N . VAL A 1 97 ? -7.003 -5.792 9.314 1.00 96.88 97 VAL A N 1
ATOM 777 C CA . VAL A 1 97 ? -6.912 -5.139 8.007 1.00 96.88 97 VAL A CA 1
ATOM 778 C C . VAL A 1 97 ? -6.464 -6.169 6.977 1.00 96.88 97 VAL A C 1
ATOM 780 O O . VAL A 1 97 ? -5.526 -6.921 7.228 1.00 96.88 97 VAL A O 1
ATOM 783 N N . HIS A 1 98 ? -7.118 -6.204 5.818 1.00 97.00 98 HIS A N 1
ATOM 784 C CA . HIS A 1 98 ? -6.775 -7.129 4.743 1.00 97.00 98 HIS A CA 1
ATOM 785 C C . HIS A 1 98 ? -6.947 -6.486 3.366 1.00 97.00 98 HIS A C 1
ATOM 787 O O . HIS A 1 98 ? -7.963 -5.852 3.083 1.00 97.00 98 HIS A O 1
ATOM 793 N N . TRP A 1 99 ? -5.971 -6.677 2.482 1.00 96.50 99 TRP A N 1
ATOM 794 C CA . TRP A 1 99 ? -6.059 -6.231 1.092 1.00 96.50 99 TRP A CA 1
ATOM 795 C C . TRP A 1 99 ? -6.878 -7.212 0.256 1.00 96.50 99 TRP A C 1
ATOM 797 O O . TRP A 1 99 ? -6.796 -8.424 0.438 1.00 96.50 99 TRP A O 1
ATOM 807 N N . PHE A 1 100 ? -7.660 -6.716 -0.701 1.00 96.44 100 PHE A N 1
ATOM 808 C CA . PHE A 1 100 ? -8.197 -7.604 -1.730 1.00 96.44 100 PHE A CA 1
ATOM 809 C C . PHE A 1 100 ? -7.032 -8.190 -2.550 1.00 96.44 100 PHE A C 1
ATOM 811 O O . PHE A 1 100 ? -6.060 -7.471 -2.789 1.00 96.44 100 PHE A O 1
ATOM 818 N N . PRO A 1 101 ? -7.128 -9.435 -3.061 1.00 94.94 101 PRO A N 1
ATOM 819 C CA . PRO A 1 101 ? -6.053 -10.052 -3.850 1.00 94.94 101 PRO A CA 1
ATOM 820 C C . PRO A 1 101 ? -5.632 -9.243 -5.086 1.00 94.94 101 PRO A C 1
ATOM 822 O O . PRO A 1 101 ? -4.516 -9.372 -5.570 1.00 94.94 101 PRO A O 1
ATOM 825 N N . ASN A 1 102 ? -6.520 -8.383 -5.593 1.00 92.19 102 ASN A N 1
ATOM 826 C CA . ASN A 1 102 ? -6.246 -7.486 -6.716 1.00 92.19 102 ASN A CA 1
ATOM 827 C C . ASN A 1 102 ? -5.530 -6.174 -6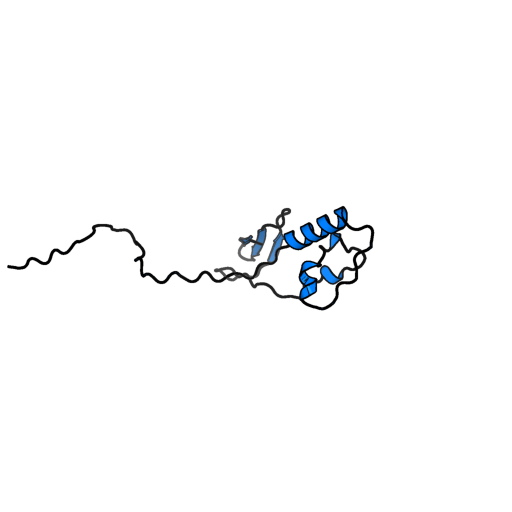.330 1.00 92.19 102 ASN A C 1
ATOM 829 O O . ASN A 1 102 ? -5.255 -5.363 -7.212 1.00 92.19 102 ASN A O 1
ATOM 833 N N . GLY A 1 103 ? -5.316 -5.907 -5.037 1.00 91.19 103 GLY A N 1
ATOM 834 C CA . GLY A 1 103 ? -4.637 -4.714 -4.521 1.00 91.19 103 GLY A CA 1
ATOM 835 C C . GLY A 1 103 ? -5.377 -3.380 -4.691 1.00 91.19 103 GLY A C 1
ATOM 836 O O . GLY A 1 103 ? -4.832 -2.343 -4.335 1.00 91.19 103 GLY A O 1
ATOM 837 N N . ARG A 1 104 ? -6.608 -3.352 -5.223 1.00 91.56 104 ARG A N 1
ATOM 838 C CA . ARG A 1 104 ? -7.336 -2.090 -5.500 1.00 91.56 104 ARG A CA 1
ATOM 839 C C . ARG A 1 104 ? -8.078 -1.527 -4.297 1.00 91.56 104 ARG A C 1
ATOM 841 O O . ARG A 1 104 ? -8.459 -0.358 -4.282 1.00 91.56 104 ARG A O 1
ATOM 848 N N . ARG A 1 105 ? -8.370 -2.388 -3.331 1.00 94.38 105 ARG A N 1
ATOM 849 C CA . ARG A 1 105 ? -9.145 -2.062 -2.140 1.00 94.38 105 ARG A CA 1
ATOM 850 C C . ARG A 1 105 ? -8.582 -2.810 -0.947 1.00 94.38 105 ARG A C 1
ATOM 852 O O . ARG A 1 105 ? -7.996 -3.880 -1.110 1.00 94.38 105 ARG A O 1
ATOM 859 N N . LEU A 1 106 ? -8.840 -2.288 0.241 1.00 95.69 106 LEU A N 1
ATOM 860 C CA . LEU A 1 106 ? -8.589 -2.985 1.498 1.00 95.69 106 LEU A CA 1
ATOM 861 C C . LEU A 1 106 ? -9.831 -2.940 2.383 1.00 95.69 106 LEU A C 1
ATOM 863 O O . LEU A 1 106 ? -10.648 -2.025 2.282 1.00 95.69 106 LEU A O 1
ATOM 867 N N . ILE A 1 107 ? -9.965 -3.937 3.243 1.00 96.62 107 ILE A N 1
ATOM 868 C 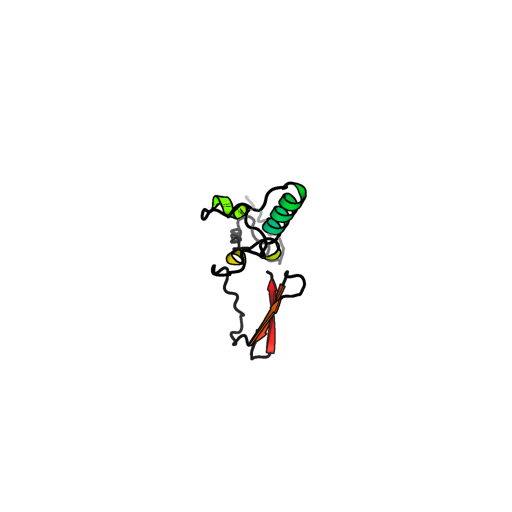CA . ILE A 1 107 ? -11.015 -4.056 4.246 1.00 96.62 107 ILE A CA 1
ATOM 869 C C . ILE A 1 107 ? -10.387 -3.836 5.615 1.00 96.62 107 ILE A C 1
ATOM 871 O O . ILE A 1 107 ? -9.334 -4.398 5.904 1.00 96.62 107 ILE A O 1
ATOM 875 N N . SER A 1 108 ? -11.052 -3.062 6.466 1.00 97.12 108 SER A N 1
ATOM 876 C CA . SER A 1 108 ? -10.770 -3.007 7.900 1.00 97.12 108 SER A CA 1
ATOM 877 C C . SER A 1 108 ? -11.979 -3.496 8.692 1.00 97.12 108 SER A C 1
ATOM 879 O O . SER A 1 108 ? -13.097 -3.052 8.419 1.00 97.12 108 SER A O 1
ATOM 881 N N . GLY A 1 109 ? -11.749 -4.369 9.671 1.00 96.75 109 GLY A N 1
ATOM 882 C CA . GLY A 1 109 ? -12.750 -4.820 10.638 1.00 96.75 109 GLY A CA 1
ATOM 883 C C . GLY A 1 109 ? -12.486 -4.213 12.014 1.00 96.75 109 GLY A C 1
ATOM 884 O O . GLY A 1 109 ? -11.360 -4.269 12.521 1.00 96.75 109 GLY A O 1
ATOM 885 N N . THR A 1 110 ? -13.512 -3.620 12.615 1.00 96.62 110 THR A N 1
ATOM 886 C CA . THR A 1 110 ? -13.422 -2.981 13.934 1.00 96.62 110 THR A CA 1
ATOM 887 C C . THR A 1 110 ? -13.959 -3.877 15.049 1.00 96.62 110 THR A C 1
ATOM 889 O O . THR A 1 110 ? -14.666 -4.855 14.807 1.00 96.62 110 THR A O 1
ATOM 892 N N . GLN A 1 111 ? -13.669 -3.518 16.301 1.00 96.25 111 GLN A N 1
ATOM 893 C CA . GLN A 1 111 ? -14.186 -4.220 17.482 1.00 96.25 111 GLN A CA 1
ATOM 894 C C . GLN A 1 111 ? -15.721 -4.204 17.591 1.00 96.25 111 GLN A C 1
ATOM 896 O O . GLN A 1 111 ? -16.299 -5.108 18.184 1.00 96.25 111 GLN A O 1
ATOM 901 N N . THR A 1 112 ? -16.391 -3.209 17.003 1.00 94.88 112 THR A N 1
ATOM 902 C CA . THR A 1 112 ? -17.861 -3.118 16.977 1.00 94.88 112 THR A CA 1
ATOM 903 C C . THR A 1 112 ? -18.504 -4.019 15.919 1.00 94.88 112 THR A C 1
ATOM 905 O O . THR A 1 112 ? -19.726 -4.045 15.812 1.00 94.88 112 THR A O 1
ATOM 908 N N . GLY A 1 113 ? -17.704 -4.736 15.121 1.00 93.50 113 GLY A N 1
ATOM 909 C CA . GLY A 1 113 ? -18.181 -5.523 13.984 1.00 93.50 113 GLY A CA 1
ATOM 910 C C . GLY A 1 113 ? -18.433 -4.696 12.720 1.00 93.50 113 GLY A C 1
ATOM 911 O O . GLY A 1 113 ? -19.006 -5.209 11.762 1.00 93.50 113 GLY A O 1
ATOM 912 N N . GLU A 1 114 ? -18.015 -3.425 12.687 1.00 95.56 114 GLU A N 1
ATOM 913 C CA . GLU A 1 114 ? -18.123 -2.595 11.487 1.00 95.56 114 GLU A CA 1
ATOM 914 C C . GLU A 1 114 ? -17.058 -3.002 10.463 1.00 95.56 114 GLU A C 1
ATOM 916 O O . GLU A 1 114 ? -15.885 -3.208 10.795 1.00 95.56 114 GLU A O 1
ATOM 921 N N . ILE A 1 115 ? -17.478 -3.089 9.202 1.00 95.19 115 ILE A N 1
ATOM 922 C CA . ILE A 1 115 ? -16.612 -3.396 8.067 1.00 95.19 115 ILE A CA 1
ATOM 923 C C . ILE A 1 115 ? -16.552 -2.168 7.167 1.00 95.19 115 ILE A C 1
ATOM 925 O O . ILE A 1 115 ? -17.577 -1.677 6.693 1.00 95.19 115 ILE A O 1
ATOM 929 N N . THR A 1 116 ? -15.340 -1.699 6.885 1.00 95.69 116 THR A N 1
ATOM 930 C CA . THR A 1 116 ? -15.113 -0.568 5.980 1.00 95.69 116 THR A CA 1
ATOM 931 C C . THR A 1 116 ? -14.208 -0.979 4.833 1.00 95.69 116 THR A C 1
ATOM 933 O O . THR A 1 116 ? -13.182 -1.624 5.044 1.00 95.69 116 THR A O 1
ATOM 936 N N . ILE A 1 117 ? -14.589 -0.588 3.616 1.00 95.94 117 ILE A N 1
ATOM 937 C CA . ILE A 1 117 ? -13.806 -0.807 2.401 1.00 95.94 117 ILE A CA 1
ATOM 938 C C . ILE A 1 117 ? -13.156 0.514 1.995 1.00 95.94 117 ILE A C 1
ATOM 940 O O . ILE A 1 117 ? -13.851 1.502 1.753 1.00 95.94 117 ILE A O 1
ATOM 944 N N . TRP A 1 118 ? -11.834 0.514 1.860 1.00 93.50 118 TRP A N 1
ATOM 945 C CA . TRP A 1 118 ? -11.060 1.668 1.413 1.00 93.50 118 TRP A CA 1
ATOM 946 C C . TRP A 1 118 ? -10.555 1.457 -0.007 1.00 93.50 118 TRP A C 1
ATOM 948 O O . TRP A 1 118 ? -10.231 0.334 -0.397 1.00 93.50 118 TRP A O 1
ATOM 958 N N . ASN A 1 119 ? -10.469 2.546 -0.771 1.00 90.31 119 ASN A N 1
ATOM 959 C CA . ASN A 1 119 ? -9.725 2.543 -2.027 1.00 90.31 119 ASN A CA 1
ATOM 960 C C . ASN A 1 119 ? -8.232 2.706 -1.733 1.00 90.31 119 ASN A C 1
ATOM 962 O O . ASN A 1 119 ? -7.869 3.510 -0.869 1.00 90.31 119 ASN A O 1
ATOM 966 N N . ALA A 1 120 ? -7.427 1.930 -2.460 1.00 82.69 120 ALA A N 1
ATOM 967 C CA . ALA A 1 120 ? -5.981 2.096 -2.543 1.00 82.69 120 ALA A CA 1
ATOM 968 C C . ALA A 1 120 ? -5.615 3.422 -3.221 1.00 82.69 120 ALA A C 1
ATOM 970 O O . ALA A 1 120 ? -6.367 3.826 -4.144 1.00 82.69 120 ALA A O 1
#

InterPro domains:
  IPR001680 WD40 repeat [PS50082] (87-120)
  IPR036322 WD40-repeat-containing domain superfamily [SSF50978] (81-120)
  IPR045245 Pre-mRNA 3' end processing protein Pfs2-like [PTHR22836] (20-120)

Secondary structure (DSSP, 8-state):
------------S-PPPTTS-----PPPP---SHHHHHHHHHHHHH-SSPPPPPPSSGGGGGGPPPGGG-TT-GGGG---S-------SS---EEEEEE-TTSSEEEEEETTS-EEEEE-

Radius of gyration: 25.33 Å; chains: 1; bounding box: 69×64×41 Å